Protein AF-X1FEZ3-F1 (afdb_monomer_lite)

Radius of gyration: 20.73 Å; chains: 1; bounding box: 35×53×47 Å

Organism: NCBI:txid412755

pLDDT: mean 88.08, std 9.9, range [52.91, 98.12]

Structure (mmCIF, N/CA/C/O backbone):
data_AF-X1FEZ3-F1
#
_entry.id   AF-X1FEZ3-F1
#
loop_
_atom_site.group_PDB
_atom_site.id
_atom_site.type_symbol
_atom_site.label_atom_id
_atom_site.label_alt_id
_atom_site.label_comp_id
_atom_site.label_asym_id
_atom_site.label_entity_id
_atom_site.label_seq_id
_atom_site.pdbx_PDB_ins_code
_atom_site.Cartn_x
_atom_site.Cartn_y
_atom_site.Cartn_z
_atom_site.occupancy
_atom_site.B_iso_or_equiv
_atom_site.auth_seq_id
_atom_site.auth_comp_id
_atom_site.auth_asym_id
_atom_site.auth_atom_id
_atom_site.pdbx_PDB_model_num
ATOM 1 N N . MET A 1 1 ? 2.918 -30.380 -26.449 1.00 84.81 1 MET A N 1
ATOM 2 C CA . MET A 1 1 ? 4.167 -31.187 -26.463 1.00 84.81 1 MET A CA 1
ATOM 3 C C . MET A 1 1 ? 3.988 -32.399 -25.545 1.00 84.81 1 MET A C 1
ATOM 5 O O . MET A 1 1 ? 2.951 -32.479 -24.894 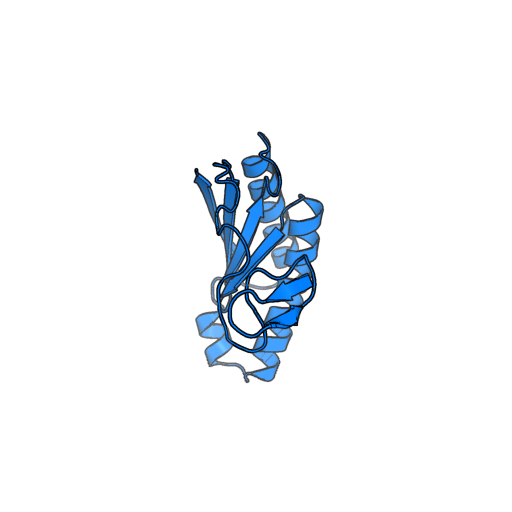1.00 84.81 1 MET A O 1
ATOM 9 N N . LYS A 1 2 ? 4.925 -33.357 -25.505 1.00 89.94 2 LYS A N 1
ATOM 10 C CA . LYS A 1 2 ? 4.875 -34.497 -24.567 1.00 89.94 2 LYS A CA 1
ATOM 11 C C . LYS A 1 2 ? 5.951 -34.350 -23.495 1.00 89.94 2 LYS A C 1
ATOM 13 O O . LYS A 1 2 ? 7.041 -33.874 -23.791 1.00 89.94 2 LYS A O 1
ATOM 18 N N . CYS A 1 3 ? 5.633 -34.744 -22.265 1.00 88.81 3 CYS A N 1
ATOM 19 C CA . CYS A 1 3 ? 6.587 -34.753 -21.156 1.00 88.81 3 CYS A CA 1
ATOM 20 C C . CYS A 1 3 ? 7.700 -35.782 -21.407 1.00 88.81 3 CYS A C 1
ATOM 22 O O . CYS A 1 3 ? 7.400 -36.942 -21.684 1.00 88.81 3 CYS A O 1
ATOM 24 N N . SER A 1 4 ? 8.965 -35.389 -21.250 1.00 90.00 4 SER A N 1
ATOM 25 C CA . SER A 1 4 ? 10.130 -36.275 -21.412 1.00 90.00 4 SER A CA 1
ATOM 26 C C . SER A 1 4 ? 10.198 -37.399 -20.370 1.00 90.00 4 SER A C 1
ATOM 28 O O . SER A 1 4 ? 10.787 -38.438 -20.644 1.00 90.00 4 SER A O 1
ATOM 30 N N . ASN A 1 5 ? 9.570 -37.222 -19.202 1.00 92.94 5 ASN A N 1
ATOM 31 C CA . ASN A 1 5 ? 9.566 -38.212 -18.122 1.00 92.94 5 ASN A CA 1
ATOM 32 C C . ASN A 1 5 ? 8.369 -39.173 -18.173 1.00 92.94 5 ASN A C 1
ATOM 34 O O . ASN A 1 5 ? 8.534 -40.379 -18.042 1.00 92.94 5 ASN A O 1
ATOM 38 N N . CYS A 1 6 ? 7.146 -38.659 -18.354 1.00 94.56 6 CYS A N 1
ATOM 39 C CA . CYS A 1 6 ? 5.925 -39.475 -18.268 1.00 94.56 6 CYS A CA 1
ATOM 40 C C . CYS A 1 6 ? 5.157 -39.616 -19.591 1.00 94.56 6 CYS A C 1
ATOM 42 O O . CYS A 1 6 ? 4.084 -40.215 -19.607 1.00 94.56 6 CYS A O 1
ATOM 44 N N . ASN A 1 7 ? 5.655 -39.026 -20.683 1.00 92.94 7 ASN A N 1
ATOM 45 C CA . ASN A 1 7 ? 5.117 -39.111 -22.049 1.00 92.94 7 ASN A CA 1
ATOM 46 C C . ASN A 1 7 ? 3.656 -38.647 -22.249 1.00 92.94 7 ASN A C 1
ATOM 48 O O . ASN A 1 7 ? 3.075 -38.841 -23.319 1.00 92.94 7 ASN A O 1
ATOM 52 N N . LYS A 1 8 ? 3.051 -38.015 -21.239 1.00 94.69 8 LYS A N 1
ATOM 53 C CA . LYS A 1 8 ? 1.703 -37.439 -21.328 1.00 94.69 8 LYS A CA 1
ATOM 54 C C . LYS A 1 8 ? 1.726 -36.091 -22.041 1.00 94.69 8 LYS A C 1
ATOM 56 O O . LYS A 1 8 ? 2.739 -35.386 -22.024 1.00 94.69 8 LYS A O 1
ATOM 61 N N . GLU A 1 9 ? 0.598 -35.738 -22.648 1.00 93.00 9 GLU A N 1
ATOM 62 C CA . GLU A 1 9 ? 0.408 -34.436 -23.283 1.00 93.00 9 GLU A CA 1
ATOM 63 C C . GLU A 1 9 ? 0.408 -33.302 -22.255 1.00 93.00 9 GLU A C 1
ATOM 65 O O . GLU A 1 9 ? -0.161 -33.410 -21.165 1.00 93.00 9 GLU A O 1
ATOM 70 N N . ILE A 1 10 ? 1.088 -32.221 -22.628 1.00 87.69 10 ILE A N 1
ATOM 71 C CA . ILE A 1 10 ? 1.313 -31.021 -21.825 1.00 87.69 10 ILE A CA 1
ATOM 72 C C . ILE A 1 10 ? 1.288 -29.775 -22.725 1.00 87.69 10 ILE A C 1
ATOM 74 O O . ILE A 1 10 ? 1.671 -29.818 -23.906 1.00 87.69 10 ILE A O 1
ATOM 78 N N . MET A 1 11 ? 0.848 -28.652 -22.157 1.00 82.38 11 MET A N 1
ATOM 79 C CA . MET A 1 11 ? 0.910 -27.335 -22.799 1.00 82.38 11 MET A CA 1
ATOM 80 C C . MET A 1 11 ? 2.367 -26.863 -22.909 1.00 82.38 11 MET A C 1
ATOM 82 O O . MET A 1 11 ? 3.199 -27.246 -22.101 1.00 82.38 11 MET A O 1
ATOM 86 N N . ALA A 1 12 ? 2.694 -26.036 -23.903 1.00 73.00 12 ALA A N 1
ATOM 87 C CA . ALA A 1 12 ? 4.077 -25.595 -24.133 1.00 73.00 12 ALA A CA 1
ATOM 88 C C . ALA A 1 12 ? 4.589 -24.536 -23.130 1.00 73.00 12 ALA A C 1
ATOM 90 O O . ALA A 1 12 ? 5.780 -24.266 -23.100 1.00 73.00 12 ALA A O 1
ATOM 91 N N . LEU A 1 13 ? 3.702 -23.940 -22.324 1.00 73.31 13 LEU A N 1
ATOM 92 C CA . LEU A 1 13 ? 4.006 -22.834 -21.401 1.00 73.31 13 LEU A CA 1
ATOM 93 C C . LEU A 1 13 ? 4.029 -23.258 -19.920 1.00 73.31 13 LEU A C 1
ATOM 95 O O . LEU A 1 13 ? 3.916 -22.412 -19.039 1.00 73.31 13 LEU A O 1
ATOM 99 N N . VAL A 1 14 ? 4.102 -24.559 -19.622 1.00 74.12 14 VAL A N 1
ATOM 100 C CA . VAL A 1 14 ? 4.140 -25.043 -18.231 1.00 74.12 14 VAL A CA 1
ATOM 101 C C . VAL A 1 14 ? 5.580 -25.313 -17.803 1.00 74.12 14 VAL A C 1
ATOM 103 O O . VAL A 1 14 ? 6.292 -26.062 -18.466 1.00 74.12 14 VAL A O 1
ATOM 106 N N . HIS A 1 15 ? 5.997 -24.734 -16.674 1.00 83.25 15 HIS A N 1
ATOM 107 C CA . HIS A 1 15 ? 7.318 -24.987 -16.082 1.00 83.25 15 HIS A CA 1
ATOM 108 C C . HIS A 1 15 ? 7.420 -26.394 -15.464 1.00 83.25 15 HIS A C 1
ATOM 110 O O . HIS A 1 15 ? 8.492 -26.989 -15.447 1.00 83.25 15 HIS A O 1
ATOM 116 N N . PHE A 1 16 ? 6.291 -26.966 -15.027 1.00 88.00 16 PHE A N 1
ATOM 117 C CA . PHE A 1 16 ? 6.210 -28.302 -14.430 1.00 88.00 16 PHE A CA 1
ATOM 118 C C . PHE A 1 16 ? 5.239 -29.195 -15.194 1.00 88.00 16 PHE A C 1
ATOM 120 O O . PHE A 1 16 ? 4.194 -28.746 -15.671 1.00 88.00 16 PHE A O 1
ATOM 127 N N . CYS A 1 17 ? 5.536 -30.493 -15.258 1.00 89.06 17 CYS A N 1
ATOM 128 C CA . CYS A 1 17 ? 4.584 -31.469 -15.762 1.00 89.06 17 CYS A CA 1
ATOM 129 C C . CYS A 1 17 ? 3.450 -31.672 -14.739 1.00 89.06 17 CYS A C 1
ATOM 131 O O . CYS A 1 17 ? 3.722 -32.189 -13.654 1.00 89.06 17 CYS A O 1
ATOM 133 N N . PRO A 1 18 ? 2.175 -31.401 -15.080 1.00 90.81 18 PRO A N 1
ATOM 134 C CA . PRO A 1 18 ? 1.049 -31.559 -14.153 1.00 90.81 18 PRO A CA 1
ATOM 135 C C . PRO A 1 18 ? 0.771 -33.019 -13.763 1.00 90.81 18 PRO A C 1
ATOM 137 O O . PRO A 1 18 ? -0.018 -33.284 -12.864 1.00 90.81 18 PRO A O 1
ATOM 140 N N . TRP A 1 19 ? 1.400 -33.979 -14.444 1.00 93.94 19 TRP A N 1
ATOM 141 C CA . TRP A 1 19 ? 1.156 -35.401 -14.231 1.00 93.94 19 TRP A CA 1
ATOM 142 C C . TRP A 1 19 ? 2.211 -36.107 -13.390 1.00 93.94 19 TRP A C 1
ATOM 144 O O . TRP A 1 19 ? 1.882 -37.076 -12.714 1.00 93.94 19 TRP A O 1
ATOM 154 N N . CYS A 1 20 ? 3.474 -35.692 -13.486 1.00 93.81 20 CYS A N 1
ATOM 155 C CA . CYS A 1 20 ? 4.582 -36.363 -12.802 1.00 93.81 20 CYS A CA 1
ATOM 156 C C . CYS A 1 20 ? 5.508 -35.405 -12.048 1.00 93.81 20 CYS A C 1
ATOM 158 O O . CYS A 1 20 ? 6.484 -35.862 -11.468 1.00 93.81 20 CYS A O 1
ATOM 160 N N . GLY A 1 21 ? 5.252 -34.094 -12.099 1.00 88.31 21 GLY A N 1
ATOM 161 C CA . GLY A 1 21 ? 6.000 -33.090 -11.344 1.00 88.31 21 GLY A CA 1
ATOM 162 C C . GLY A 1 21 ? 7.415 -32.796 -11.841 1.00 88.31 21 GLY A C 1
ATOM 163 O O . GLY A 1 21 ? 8.119 -32.046 -11.176 1.00 88.31 21 GLY A O 1
ATOM 164 N N . ILE A 1 22 ? 7.853 -33.348 -12.983 1.00 88.25 22 ILE A N 1
ATOM 165 C CA . ILE A 1 22 ? 9.189 -33.025 -13.505 1.00 88.25 22 ILE A CA 1
ATOM 166 C C . ILE A 1 22 ? 9.228 -31.583 -14.005 1.00 88.25 22 ILE A C 1
ATOM 168 O O . ILE A 1 22 ? 8.249 -31.091 -14.576 1.00 88.25 22 ILE A O 1
ATOM 172 N N . PHE A 1 23 ? 10.374 -30.944 -13.813 1.00 85.25 23 PHE A N 1
ATOM 173 C CA . PHE A 1 23 ? 10.678 -29.649 -14.388 1.00 85.25 23 PHE A CA 1
ATOM 174 C C . P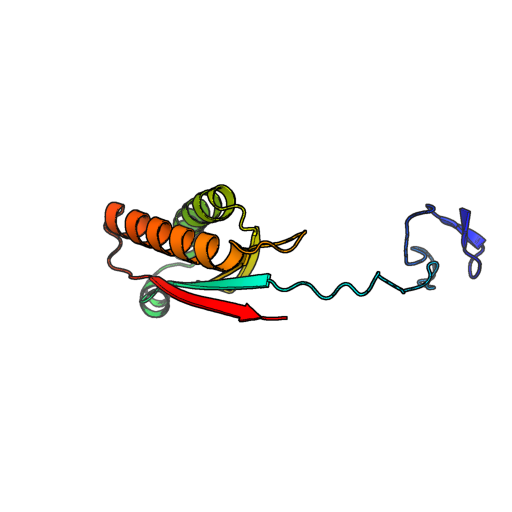HE A 1 23 ? 10.853 -29.768 -15.912 1.00 85.25 23 PHE A C 1
ATOM 176 O O . PHE A 1 23 ? 11.516 -30.688 -16.391 1.00 85.25 23 PHE A O 1
ATOM 183 N N . LEU A 1 24 ? 10.184 -28.905 -16.677 1.00 81.44 24 LEU A N 1
ATOM 184 C CA . LEU A 1 24 ? 10.089 -28.987 -18.144 1.00 81.44 24 LEU A CA 1
ATOM 185 C C . LEU A 1 24 ? 10.718 -27.801 -18.873 1.00 81.44 24 LEU A C 1
ATOM 187 O O . LEU A 1 24 ? 10.996 -27.913 -20.067 1.00 81.44 24 LEU A O 1
ATOM 191 N N . ALA A 1 25 ? 10.894 -26.678 -18.188 1.00 72.31 25 ALA A N 1
ATOM 192 C CA . ALA A 1 25 ? 11.571 -25.510 -18.729 1.00 72.31 25 ALA A CA 1
ATOM 193 C C . ALA A 1 25 ? 13.019 -25.461 -18.229 1.00 72.31 25 ALA A C 1
ATOM 195 O O . ALA A 1 25 ? 13.410 -26.248 -17.376 1.00 72.31 25 ALA A O 1
ATOM 196 N N . ASP A 1 26 ? 13.825 -24.557 -18.773 1.00 66.56 26 ASP A N 1
ATOM 197 C CA . ASP A 1 26 ? 14.995 -24.067 -18.051 1.00 66.56 26 ASP A CA 1
ATOM 198 C C . ASP A 1 26 ? 14.474 -23.074 -17.002 1.00 66.56 26 ASP A C 1
ATOM 200 O O . ASP A 1 26 ? 13.656 -22.212 -17.323 1.00 66.56 26 ASP A O 1
ATOM 204 N N . ASP A 1 27 ? 14.868 -23.240 -15.742 1.00 56.47 27 ASP A N 1
ATOM 205 C CA . ASP A 1 27 ? 14.368 -22.453 -14.598 1.00 56.47 27 ASP A CA 1
ATOM 206 C C . ASP A 1 27 ? 15.011 -21.054 -14.555 1.00 56.47 27 ASP A C 1
ATOM 208 O O . ASP A 1 27 ? 14.892 -20.312 -13.577 1.00 56.47 27 ASP A O 1
ATOM 212 N N . THR A 1 28 ? 15.731 -20.685 -15.617 1.00 59.72 28 THR A N 1
ATOM 213 C CA . THR A 1 28 ? 16.358 -19.382 -15.788 1.00 59.72 28 THR A CA 1
ATOM 214 C C . THR A 1 28 ? 15.294 -18.334 -16.101 1.00 59.72 28 THR A C 1
ATOM 216 O O . THR A 1 28 ? 15.162 -17.820 -17.212 1.00 59.72 28 THR A O 1
ATOM 219 N N . LEU A 1 29 ? 14.526 -17.967 -15.072 1.00 63.47 29 LEU A N 1
ATOM 220 C CA . LEU A 1 29 ? 13.865 -16.670 -15.050 1.00 63.47 29 LEU A CA 1
ATOM 221 C C . LEU A 1 29 ? 14.945 -15.612 -15.321 1.00 63.47 29 LEU A C 1
ATOM 223 O O . LEU A 1 29 ? 15.998 -15.658 -14.675 1.00 63.47 29 LEU A O 1
ATOM 227 N N . PRO A 1 30 ? 14.738 -14.694 -16.281 1.00 66.06 30 PRO A N 1
ATOM 228 C CA . PRO A 1 30 ? 15.699 -13.634 -16.524 1.00 66.06 30 PRO A CA 1
ATOM 229 C C . PRO A 1 30 ? 15.930 -12.884 -15.213 1.00 66.06 30 PRO A C 1
ATOM 231 O O . PRO A 1 30 ? 15.001 -12.324 -14.630 1.00 66.06 30 PRO A O 1
ATOM 234 N N . LEU A 1 31 ? 17.171 -12.937 -14.731 1.00 73.19 31 LEU A N 1
ATOM 235 C CA . LEU A 1 31 ? 17.594 -12.175 -13.571 1.00 73.19 31 LEU A CA 1
ATOM 236 C C . LEU A 1 31 ? 17.738 -10.725 -14.024 1.00 73.19 31 LEU A C 1
ATOM 238 O O . LEU A 1 31 ? 18.684 -10.376 -14.728 1.00 73.19 31 LEU A O 1
ATOM 242 N N . GLU A 1 32 ? 16.769 -9.905 -13.647 1.00 80.50 32 GLU A N 1
ATOM 243 C CA . GLU A 1 32 ? 16.802 -8.466 -13.860 1.00 80.50 32 GLU A CA 1
ATOM 244 C C . GLU A 1 32 ? 16.857 -7.790 -12.491 1.00 80.50 32 GLU A C 1
ATOM 246 O O . GLU A 1 32 ? 15.971 -7.973 -11.655 1.00 80.50 32 GLU A O 1
ATOM 251 N N . GLU A 1 33 ? 17.930 -7.040 -12.247 1.00 84.44 33 GLU A N 1
ATOM 252 C CA . GLU A 1 33 ? 18.030 -6.172 -11.079 1.00 84.44 33 GLU A CA 1
ATOM 253 C C . GLU A 1 33 ? 17.240 -4.896 -11.375 1.00 84.44 33 GLU A C 1
ATOM 255 O O . GLU A 1 33 ? 17.562 -4.170 -12.315 1.00 84.44 33 GLU A O 1
ATOM 260 N N . LEU A 1 34 ? 16.190 -4.647 -10.590 1.00 89.69 34 LEU A N 1
ATOM 261 C CA . LEU A 1 34 ? 15.347 -3.463 -10.712 1.00 89.69 34 LEU A CA 1
ATOM 262 C C . LEU A 1 34 ? 15.424 -2.649 -9.426 1.00 89.69 34 LEU A C 1
ATOM 264 O O . LEU A 1 34 ? 15.052 -3.116 -8.352 1.00 89.69 34 LEU A O 1
ATOM 268 N N . LYS A 1 35 ? 15.804 -1.383 -9.545 1.00 92.00 35 LYS A N 1
ATOM 269 C CA . LYS A 1 35 ? 15.701 -0.410 -8.469 1.00 92.00 35 LYS A CA 1
ATOM 270 C C . LYS A 1 35 ? 14.253 0.038 -8.297 1.00 92.00 35 LYS A C 1
ATOM 272 O O . LYS A 1 35 ? 13.716 0.810 -9.097 1.00 92.00 35 LYS A O 1
ATOM 277 N N . LEU A 1 36 ? 13.635 -0.404 -7.208 1.00 95.38 36 LEU A N 1
ATOM 278 C CA . LEU A 1 36 ? 12.231 -0.149 -6.892 1.00 95.38 36 LEU A CA 1
ATOM 279 C C . LEU A 1 36 ? 12.088 0.699 -5.627 1.00 95.38 36 LEU A C 1
ATOM 281 O O . LEU A 1 36 ? 12.987 0.783 -4.785 1.00 95.38 36 LEU A O 1
ATOM 285 N N . THR A 1 37 ? 10.918 1.315 -5.469 1.00 97.19 37 THR A N 1
ATOM 286 C CA . THR A 1 37 ? 10.520 1.929 -4.199 1.00 97.19 37 THR A CA 1
ATOM 287 C C . THR A 1 37 ? 9.402 1.116 -3.575 1.00 97.19 37 THR A C 1
ATOM 289 O O . THR A 1 37 ? 8.329 0.980 -4.160 1.00 97.19 37 THR A O 1
ATOM 292 N N . PHE A 1 38 ? 9.630 0.646 -2.353 1.00 96.50 38 PHE A N 1
ATOM 293 C CA . PHE A 1 38 ? 8.608 0.031 -1.520 1.00 96.50 38 PHE A CA 1
ATOM 294 C C . PHE A 1 38 ? 8.062 1.048 -0.524 1.00 96.50 38 PHE A C 1
ATOM 296 O O . PHE A 1 38 ? 8.824 1.679 0.209 1.00 96.50 38 PHE A O 1
ATOM 303 N N . MET A 1 39 ? 6.740 1.169 -0.464 1.00 97.00 39 MET A N 1
ATOM 304 C CA . MET A 1 39 ? 6.025 1.925 0.559 1.00 97.00 39 MET A CA 1
ATOM 305 C C . MET A 1 39 ? 5.211 0.968 1.423 1.00 97.00 39 MET A C 1
ATOM 307 O O . MET A 1 39 ? 4.381 0.215 0.916 1.00 97.00 39 MET A O 1
ATOM 311 N N . ARG A 1 40 ? 5.430 1.046 2.734 1.00 95.19 40 ARG A N 1
ATOM 312 C CA . ARG A 1 40 ? 4.635 0.388 3.769 1.00 95.19 40 ARG A CA 1
ATOM 313 C C . ARG A 1 40 ? 3.812 1.444 4.486 1.00 95.19 40 ARG A C 1
ATOM 315 O O . ARG A 1 40 ? 4.373 2.457 4.914 1.00 95.19 40 ARG A O 1
ATOM 322 N N . ALA A 1 41 ? 2.513 1.218 4.601 1.00 93.00 41 ALA A N 1
ATOM 323 C CA . ALA A 1 41 ? 1.602 2.111 5.296 1.00 93.00 41 ALA A CA 1
ATOM 324 C C . ALA A 1 41 ? 0.746 1.316 6.287 1.00 93.00 41 ALA A C 1
ATOM 326 O O . ALA A 1 41 ? 0.038 0.397 5.886 1.00 93.00 41 ALA A O 1
ATOM 327 N N . ASP A 1 42 ? 0.844 1.686 7.561 1.00 91.44 42 ASP A N 1
ATOM 328 C CA . ASP A 1 42 ? 0.251 1.001 8.713 1.00 91.44 42 ASP A CA 1
ATOM 329 C C . ASP A 1 42 ? -0.682 1.948 9.484 1.00 91.44 42 ASP A C 1
ATOM 331 O O . ASP A 1 42 ? -0.379 3.140 9.653 1.00 91.44 42 ASP A O 1
ATOM 335 N N . LEU A 1 43 ? -1.830 1.440 9.935 1.00 89.12 43 LEU A N 1
ATOM 336 C CA . LEU A 1 43 ? -2.855 2.241 10.605 1.00 89.12 43 LEU A CA 1
ATOM 337 C C . LEU A 1 43 ? -2.571 2.366 12.106 1.00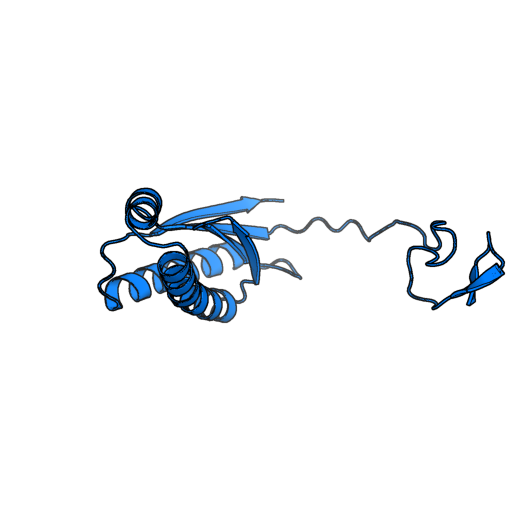 89.12 43 LEU A C 1
ATOM 339 O O . LEU A 1 43 ? -2.763 1.447 12.898 1.00 89.12 43 LEU A O 1
ATOM 343 N N . SER A 1 44 ? -2.188 3.562 12.554 1.00 85.38 44 SER A N 1
ATOM 344 C CA . SER A 1 44 ? -1.908 3.767 13.977 1.00 85.38 44 SER A CA 1
ATOM 345 C C . SER A 1 44 ? -3.176 3.722 14.819 1.00 85.38 44 SER A C 1
ATOM 347 O O . SER A 1 44 ? -4.131 4.446 14.555 1.00 85.38 44 SER A O 1
ATOM 349 N N . GLY A 1 45 ? -3.138 2.935 15.895 1.00 81.12 45 GLY A N 1
ATOM 350 C CA . GLY A 1 45 ? -4.278 2.747 16.796 1.00 81.12 45 GLY A CA 1
ATOM 351 C C . GLY A 1 45 ? -5.192 1.589 16.396 1.00 81.12 45 GLY A C 1
ATOM 352 O O . GLY A 1 45 ? -6.058 1.223 17.191 1.00 81.12 45 GLY A O 1
ATOM 353 N N . PHE A 1 46 ? -4.950 0.961 15.240 1.00 85.19 46 PHE A N 1
ATOM 354 C CA . PHE A 1 46 ? -5.745 -0.158 14.750 1.00 85.19 46 PHE A CA 1
ATOM 355 C C . PHE A 1 46 ? -5.735 -1.355 15.702 1.00 85.19 46 PHE A C 1
ATOM 357 O O . PHE A 1 46 ? -6.801 -1.878 15.989 1.00 85.19 46 PHE A O 1
ATOM 364 N N . THR A 1 47 ? -4.585 -1.746 16.266 1.00 85.69 47 THR A N 1
ATOM 365 C CA . THR A 1 47 ? -4.512 -2.883 17.208 1.00 85.69 47 THR A CA 1
ATOM 366 C C . THR A 1 47 ? -5.478 -2.725 18.385 1.00 85.69 47 THR A C 1
ATOM 368 O O . THR A 1 47 ? -6.213 -3.642 18.723 1.00 85.69 47 THR A O 1
ATOM 371 N N . LYS A 1 48 ? -5.534 -1.529 18.983 1.00 86.81 48 LYS A N 1
ATOM 372 C CA . LYS A 1 48 ? -6.438 -1.253 20.107 1.00 86.81 48 LYS A CA 1
ATOM 373 C C . LYS A 1 48 ? -7.903 -1.207 19.664 1.00 86.81 48 LYS A C 1
ATOM 375 O O . LYS A 1 48 ? -8.791 -1.581 20.423 1.00 86.81 48 LYS A O 1
ATOM 380 N N . MET A 1 49 ? -8.158 -0.690 18.464 1.00 86.75 49 MET A N 1
ATOM 381 C CA . MET A 1 49 ? -9.496 -0.622 17.882 1.00 86.75 49 MET A CA 1
ATOM 382 C C . MET A 1 49 ? -10.031 -2.028 17.579 1.00 86.75 49 MET A C 1
ATOM 384 O O . MET A 1 49 ? -11.162 -2.339 17.941 1.00 86.75 49 MET A O 1
ATOM 388 N N . SER A 1 50 ? -9.217 -2.887 16.963 1.00 89.12 50 SER A N 1
ATOM 389 C CA . SER A 1 50 ? -9.621 -4.230 16.552 1.00 89.12 50 SER A CA 1
ATOM 390 C C . SER A 1 50 ? -9.894 -5.155 17.736 1.00 89.12 50 SER A C 1
ATOM 392 O O . SER A 1 50 ? -10.819 -5.954 17.664 1.00 89.12 50 SER A O 1
ATOM 394 N N . GLU A 1 51 ? -9.186 -4.992 18.858 1.00 91.00 51 GLU A N 1
ATOM 395 C CA . GLU A 1 51 ? -9.474 -5.703 20.115 1.00 91.00 51 GLU A CA 1
ATOM 396 C C . GLU A 1 51 ? -10.860 -5.380 20.701 1.00 91.00 51 GLU A C 1
ATOM 398 O O . GLU A 1 51 ? -11.416 -6.179 21.454 1.00 91.00 51 GLU A O 1
ATOM 403 N N . ALA A 1 52 ? -11.424 -4.214 20.373 1.00 89.62 52 ALA A N 1
ATOM 404 C CA . ALA A 1 52 ? -12.722 -3.756 20.866 1.00 89.62 52 ALA A CA 1
ATOM 405 C C . ALA A 1 52 ? -13.874 -3.992 19.870 1.00 89.62 52 ALA A C 1
ATOM 407 O O . ALA A 1 52 ? -15.013 -3.617 20.156 1.00 89.62 52 ALA A O 1
ATOM 408 N N . MET A 1 53 ? -13.590 -4.583 18.707 1.00 89.56 53 MET A N 1
ATOM 409 C CA . MET A 1 53 ? -14.544 -4.802 17.621 1.00 89.56 53 MET A CA 1
ATOM 410 C C . MET A 1 53 ? -14.725 -6.294 17.343 1.00 89.56 53 MET A C 1
ATOM 412 O O . MET A 1 53 ? -13.836 -7.108 17.584 1.00 89.56 53 MET A O 1
ATOM 416 N N . ILE A 1 54 ? -15.883 -6.657 16.793 1.00 93.94 54 ILE A N 1
ATOM 417 C CA . ILE A 1 54 ? -16.070 -7.994 16.225 1.00 93.94 54 ILE A CA 1
ATOM 418 C C . ILE A 1 54 ? -15.333 -8.100 14.886 1.00 93.94 54 ILE A C 1
ATOM 420 O O . ILE A 1 54 ? -15.119 -7.099 14.195 1.00 93.94 54 ILE A O 1
ATOM 424 N N . ALA A 1 55 ? -14.943 -9.318 14.512 1.00 92.25 55 ALA A N 1
ATOM 425 C CA . ALA A 1 55 ? -14.115 -9.564 13.333 1.00 92.25 55 ALA A CA 1
ATOM 426 C C . ALA A 1 55 ? -14.751 -9.023 12.042 1.00 92.25 55 ALA A C 1
ATOM 428 O O . ALA A 1 55 ? -14.055 -8.460 11.198 1.00 92.25 55 ALA A O 1
ATOM 429 N N . GLU A 1 56 ? -16.070 -9.147 11.903 1.00 94.56 56 GLU A N 1
ATOM 430 C CA . GLU A 1 56 ? -16.824 -8.648 10.756 1.00 94.56 56 GLU A CA 1
ATOM 431 C C . GLU A 1 56 ? -16.674 -7.131 10.588 1.00 94.56 56 GLU A C 1
ATOM 433 O O . GLU A 1 56 ? -16.408 -6.656 9.481 1.00 94.56 56 GLU A O 1
ATOM 438 N N . ASP A 1 57 ? -16.764 -6.378 11.685 1.00 91.44 57 ASP A N 1
ATOM 439 C CA . ASP A 1 57 ? -16.642 -4.921 11.666 1.00 91.44 57 ASP A CA 1
ATOM 440 C C . ASP A 1 57 ? -15.199 -4.487 11.376 1.00 91.44 57 ASP A C 1
ATOM 442 O O . ASP A 1 57 ? -14.973 -3.524 10.639 1.00 91.44 57 ASP A O 1
ATOM 446 N N . VAL A 1 58 ? -14.209 -5.219 11.902 1.00 91.12 58 VAL A N 1
ATOM 447 C CA . VAL A 1 58 ? -12.788 -4.984 11.595 1.00 91.12 58 VAL A CA 1
ATOM 448 C C . VAL A 1 58 ? -12.526 -5.174 10.102 1.00 91.12 58 VAL A C 1
ATOM 450 O O . VAL A 1 58 ? -11.883 -4.336 9.468 1.00 91.12 58 VAL A O 1
ATOM 453 N N . MET A 1 59 ? -13.060 -6.246 9.515 1.00 92.00 59 MET A N 1
ATOM 454 C CA . MET A 1 59 ? -12.910 -6.521 8.088 1.00 92.00 59 MET A CA 1
ATOM 455 C C . MET A 1 59 ? -13.630 -5.483 7.225 1.00 92.00 59 MET A C 1
ATOM 457 O O . MET A 1 59 ? -13.081 -5.045 6.214 1.00 92.00 59 MET A O 1
ATOM 461 N N . ALA A 1 60 ? -14.834 -5.056 7.613 1.00 91.62 60 ALA A N 1
ATOM 462 C CA . ALA A 1 60 ? -15.557 -3.993 6.918 1.00 91.62 60 ALA A CA 1
ATOM 463 C C . ALA A 1 60 ? -14.762 -2.677 6.923 1.00 91.62 60 ALA A C 1
ATOM 465 O O . ALA A 1 60 ? -14.617 -2.038 5.879 1.00 91.62 60 ALA A O 1
ATOM 466 N N . TYR A 1 61 ? -14.180 -2.325 8.071 1.00 89.50 61 TYR A N 1
ATOM 467 C CA . TYR A 1 61 ? -13.327 -1.151 8.222 1.00 89.50 61 TYR A CA 1
ATOM 468 C C . TYR A 1 61 ? -12.071 -1.224 7.340 1.00 89.50 61 TYR A C 1
ATOM 470 O O . TYR A 1 61 ? -11.776 -0.285 6.599 1.00 89.50 61 TYR A O 1
ATOM 478 N N . LEU A 1 62 ? -11.345 -2.347 7.374 1.00 91.31 62 LEU A N 1
ATOM 479 C CA . LEU A 1 62 ? -10.150 -2.541 6.547 1.00 91.31 62 LEU A CA 1
ATOM 480 C C . LEU A 1 62 ? -10.476 -2.467 5.054 1.00 91.31 62 LEU A C 1
ATOM 482 O O . LEU A 1 62 ? -9.754 -1.818 4.302 1.00 91.31 62 LEU A O 1
ATOM 486 N N . ASN A 1 63 ? -11.580 -3.077 4.621 1.00 92.50 63 ASN A N 1
ATOM 487 C CA . ASN A 1 63 ? -12.004 -3.040 3.222 1.00 92.50 63 ASN A CA 1
ATOM 488 C C . ASN A 1 63 ? -12.346 -1.619 2.752 1.00 92.50 63 ASN A C 1
ATOM 490 O O . ASN A 1 63 ? -12.002 -1.249 1.627 1.00 92.50 63 ASN A O 1
ATOM 494 N N . GLU A 1 64 ? -12.988 -0.810 3.600 1.00 91.75 64 GLU A N 1
ATOM 495 C CA . GLU A 1 64 ? -13.253 0.603 3.312 1.00 91.75 64 GLU A CA 1
ATOM 496 C C . GLU A 1 64 ? -11.936 1.366 3.095 1.00 91.75 64 GLU A C 1
ATOM 498 O O . GLU A 1 64 ? -11.726 1.984 2.045 1.00 91.75 64 GLU A O 1
ATOM 503 N N . VAL A 1 65 ? -11.022 1.275 4.065 1.00 90.56 65 VAL A N 1
ATOM 504 C CA . VAL A 1 65 ? -9.756 2.019 4.062 1.00 90.56 65 VAL A CA 1
ATOM 505 C C . VAL A 1 65 ? -8.830 1.557 2.935 1.00 90.56 65 VAL A C 1
ATOM 507 O O . VAL A 1 65 ? -8.326 2.375 2.164 1.00 90.56 65 VAL A O 1
ATOM 510 N N . PHE A 1 66 ? -8.634 0.251 2.766 1.00 93.12 66 PHE A N 1
ATOM 511 C CA . PHE A 1 66 ? -7.776 -0.278 1.708 1.00 93.12 66 PHE A CA 1
ATOM 512 C C . PHE A 1 66 ? -8.381 -0.111 0.318 1.00 93.12 66 PHE A C 1
ATOM 514 O O . PHE A 1 66 ? -7.635 0.069 -0.645 1.00 93.12 66 PHE A O 1
ATOM 521 N N . GLY A 1 67 ? -9.709 -0.062 0.192 1.00 94.25 67 GLY A N 1
ATOM 522 C CA . GLY A 1 67 ? -10.366 0.324 -1.055 1.00 94.25 67 GLY A CA 1
ATOM 523 C C . GLY A 1 67 ? -10.019 1.753 -1.485 1.00 94.25 67 GLY A C 1
ATOM 524 O O . GLY A 1 67 ? -9.860 2.026 -2.677 1.00 94.25 67 GLY A O 1
ATOM 525 N N . ILE A 1 68 ? -9.850 2.667 -0.528 1.00 94.00 68 ILE A N 1
ATOM 526 C CA . ILE A 1 68 ? -9.388 4.037 -0.779 1.00 94.00 68 ILE A CA 1
ATOM 527 C C . ILE A 1 68 ? -7.904 4.048 -1.145 1.00 94.00 68 ILE A C 1
ATOM 529 O O . ILE A 1 68 ? -7.533 4.618 -2.174 1.00 94.00 68 ILE A O 1
ATOM 533 N N . PHE A 1 69 ? -7.062 3.393 -0.341 1.00 95.06 69 PHE A N 1
ATOM 534 C CA . PHE A 1 69 ? -5.618 3.344 -0.582 1.00 95.06 69 PHE A CA 1
ATOM 535 C C . PHE A 1 69 ? -5.293 2.717 -1.930 1.00 95.06 69 PHE A C 1
ATOM 537 O O . PHE A 1 69 ? -4.475 3.255 -2.665 1.00 95.06 69 PHE A O 1
ATOM 544 N N . SER A 1 70 ? -5.982 1.638 -2.301 1.00 96.38 70 SER A N 1
ATOM 545 C CA . SER A 1 70 ? -5.816 0.978 -3.595 1.00 96.38 70 SER A CA 1
ATOM 546 C C . SER A 1 70 ? -6.017 1.943 -4.760 1.00 96.38 70 SER A C 1
ATOM 548 O O . SER A 1 70 ? -5.172 2.013 -5.652 1.00 96.38 70 SER A O 1
ATOM 550 N N . LYS A 1 71 ? -7.078 2.758 -4.726 1.00 97.75 71 LYS A N 1
ATOM 551 C CA . LYS A 1 71 ? -7.347 3.748 -5.780 1.00 97.75 71 LYS A CA 1
ATOM 552 C C . LYS A 1 71 ? -6.243 4.801 -5.877 1.00 97.75 71 LYS A C 1
ATOM 554 O O . LYS A 1 71 ? -5.860 5.165 -6.986 1.00 97.75 71 LYS A O 1
ATOM 559 N N . ILE A 1 72 ? -5.731 5.264 -4.736 1.00 98.06 72 ILE A N 1
ATOM 560 C CA . ILE A 1 72 ? -4.657 6.264 -4.670 1.00 98.06 72 ILE A CA 1
ATOM 561 C C . ILE A 1 72 ? -3.331 5.660 -5.147 1.00 98.06 72 ILE A C 1
ATOM 563 O O . ILE A 1 72 ? -2.690 6.194 -6.040 1.00 98.06 72 ILE A O 1
ATOM 567 N N . ILE A 1 73 ? -2.934 4.499 -4.630 1.00 98.00 73 ILE A N 1
ATOM 568 C CA . ILE A 1 73 ? -1.696 3.816 -5.032 1.00 98.00 73 ILE A CA 1
ATOM 569 C C .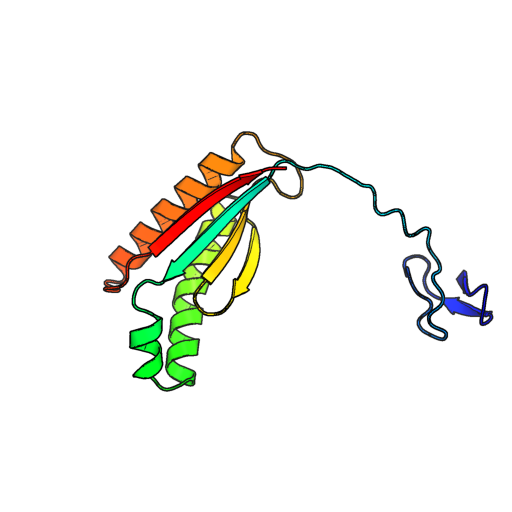 ILE A 1 73 ? -1.678 3.597 -6.552 1.00 98.00 73 ILE A C 1
ATOM 571 O O . ILE A 1 73 ? -0.694 3.929 -7.213 1.00 98.00 73 ILE A O 1
ATOM 575 N N . VAL A 1 74 ? -2.790 3.126 -7.127 1.00 97.56 74 VAL A N 1
ATOM 576 C CA . VAL A 1 74 ? -2.914 2.901 -8.575 1.00 97.56 74 VAL A CA 1
ATOM 577 C C . VAL A 1 74 ? -2.876 4.210 -9.376 1.00 97.56 74 VAL A C 1
ATOM 579 O O . VAL A 1 74 ? -2.283 4.236 -10.461 1.00 97.56 74 VAL A O 1
ATOM 582 N N . SER A 1 75 ? -3.450 5.313 -8.875 1.00 98.12 75 SER A N 1
ATOM 583 C CA . SER A 1 75 ? -3.391 6.611 -9.572 1.00 98.12 75 SER A CA 1
ATOM 584 C C . SER A 1 75 ? -1.952 7.127 -9.699 1.00 98.12 75 SER A C 1
ATOM 586 O O . SER A 1 75 ? -1.590 7.679 -10.741 1.00 98.12 75 SER A O 1
ATOM 588 N N . TYR A 1 76 ? -1.108 6.823 -8.710 1.00 97.75 76 TYR A N 1
ATOM 589 C CA . TYR A 1 76 ? 0.332 7.095 -8.697 1.00 97.75 76 TYR A CA 1
ATOM 590 C C . TYR A 1 76 ? 1.190 5.981 -9.319 1.00 97.75 76 TYR A C 1
ATOM 592 O O . TYR A 1 76 ? 2.396 5.931 -9.092 1.00 97.75 76 TYR A O 1
ATOM 600 N N . LYS A 1 77 ? 0.600 5.093 -10.133 1.00 97.12 77 LYS A N 1
ATOM 601 C CA . LYS A 1 77 ? 1.307 3.994 -10.828 1.00 97.12 77 LYS A CA 1
ATOM 602 C C . LYS A 1 77 ? 1.996 2.996 -9.888 1.00 97.12 77 LYS A C 1
ATOM 604 O O . LYS A 1 77 ? 2.897 2.276 -10.313 1.00 97.12 77 LYS A O 1
ATOM 609 N N . GLY A 1 78 ? 1.572 2.951 -8.630 1.00 97.06 78 GLY A N 1
ATOM 610 C CA . GLY A 1 78 ? 1.968 1.925 -7.683 1.00 97.06 78 GLY A CA 1
ATOM 611 C C . GLY A 1 78 ? 1.127 0.664 -7.839 1.00 97.06 78 GLY A C 1
ATOM 612 O O . GLY A 1 78 ? 0.009 0.684 -8.361 1.00 97.06 78 GLY A O 1
ATOM 613 N N . ILE A 1 79 ? 1.668 -0.441 -7.345 1.00 96.75 79 ILE A N 1
ATOM 614 C CA . ILE A 1 79 ? 0.998 -1.738 -7.278 1.00 96.75 79 ILE A CA 1
ATOM 615 C C . ILE A 1 79 ? 0.948 -2.154 -5.815 1.00 96.75 79 ILE A C 1
ATOM 617 O O . ILE A 1 79 ? 1.946 -2.038 -5.104 1.00 96.75 79 ILE A O 1
ATOM 621 N N . ILE A 1 80 ? -0.202 -2.651 -5.357 1.00 96.44 80 ILE A N 1
ATOM 622 C CA . ILE A 1 80 ? -0.275 -3.326 -4.059 1.00 96.44 80 ILE A CA 1
ATOM 623 C C . ILE A 1 80 ? 0.443 -4.664 -4.210 1.00 96.44 80 ILE A C 1
ATOM 625 O O . ILE A 1 80 ? -0.016 -5.537 -4.942 1.00 96.44 80 ILE A O 1
ATOM 629 N N . TYR A 1 81 ? 1.576 -4.796 -3.530 1.00 95.69 81 TYR A N 1
ATOM 630 C CA . TYR A 1 81 ? 2.364 -6.020 -3.510 1.00 95.69 81 TYR A CA 1
ATOM 631 C C . TYR A 1 81 ? 1.781 -7.012 -2.505 1.00 95.69 81 TYR A C 1
ATOM 633 O O . TYR A 1 81 ? 1.605 -8.189 -2.810 1.00 95.69 81 TYR A O 1
ATOM 641 N N . GLN A 1 82 ? 1.451 -6.524 -1.307 1.00 94.75 82 GLN A N 1
ATOM 642 C CA . GLN A 1 82 ? 0.943 -7.360 -0.230 1.00 94.75 82 GLN A CA 1
ATOM 643 C C . GLN A 1 82 ? 0.115 -6.543 0.764 1.00 94.75 82 GLN A C 1
ATOM 645 O O . GLN A 1 82 ? 0.358 -5.355 0.962 1.00 94.75 82 GLN A O 1
ATOM 650 N N . ILE A 1 83 ? -0.842 -7.202 1.413 1.00 92.94 83 ILE A N 1
ATOM 651 C CA . ILE A 1 83 ? -1.552 -6.691 2.588 1.00 92.94 83 ILE A CA 1
ATOM 652 C C . ILE A 1 83 ? -1.259 -7.651 3.741 1.00 92.94 83 ILE A C 1
ATOM 654 O O . ILE A 1 83 ? -1.392 -8.866 3.576 1.00 92.94 83 ILE A O 1
ATOM 658 N N . ILE A 1 84 ? -0.823 -7.122 4.883 1.00 91.50 84 ILE A N 1
ATOM 659 C CA . ILE A 1 84 ? -0.446 -7.898 6.069 1.00 91.50 84 ILE A CA 1
ATOM 660 C C . ILE A 1 84 ? -1.121 -7.261 7.284 1.00 91.50 84 ILE A C 1
ATOM 662 O O . ILE A 1 84 ? -0.630 -6.277 7.826 1.00 91.50 84 ILE A O 1
ATOM 666 N N . GLY A 1 85 ? -2.256 -7.820 7.710 1.00 89.69 85 GLY A N 1
ATOM 667 C CA . GLY A 1 85 ? -3.055 -7.220 8.782 1.00 89.69 85 GLY A CA 1
ATOM 668 C C . GLY A 1 85 ? -3.568 -5.834 8.381 1.00 89.69 85 GLY A C 1
ATOM 669 O O . GLY A 1 85 ? -4.277 -5.701 7.385 1.00 89.69 85 GLY A O 1
ATOM 670 N N . ASP A 1 86 ? -3.194 -4.821 9.154 1.00 90.94 86 ASP A N 1
ATOM 671 C CA . ASP A 1 86 ? -3.472 -3.397 8.947 1.00 90.94 86 ASP A CA 1
ATOM 672 C C . ASP A 1 86 ? -2.412 -2.650 8.127 1.00 90.94 86 ASP A C 1
ATOM 674 O O . ASP A 1 86 ? -2.557 -1.451 7.867 1.00 90.94 86 ASP A O 1
ATOM 678 N N . GLU A 1 87 ? -1.394 -3.362 7.648 1.00 93.38 87 GLU A N 1
ATOM 679 C CA . GLU A 1 87 ? -0.367 -2.811 6.780 1.00 93.38 87 GLU A CA 1
ATOM 680 C C . GLU A 1 87 ? -0.657 -3.094 5.301 1.00 93.38 87 GLU A C 1
ATOM 682 O O . GLU A 1 87 ? -0.877 -4.237 4.888 1.00 93.38 87 GLU A O 1
ATOM 687 N N . VAL A 1 88 ? -0.554 -2.053 4.471 1.00 95.12 88 VAL A N 1
ATOM 688 C CA . VAL A 1 88 ? -0.453 -2.184 3.015 1.00 95.12 88 VAL A CA 1
ATOM 689 C C . VAL A 1 88 ? 0.992 -1.979 2.566 1.00 95.12 88 VAL A C 1
ATOM 691 O O . VAL A 1 88 ? 1.642 -0.987 2.904 1.00 95.12 88 VAL A O 1
ATOM 694 N N . VAL A 1 89 ? 1.493 -2.918 1.766 1.00 96.50 89 VAL A N 1
ATOM 695 C CA . VAL A 1 89 ? 2.801 -2.861 1.116 1.00 96.50 89 VAL A CA 1
ATOM 696 C C . VAL A 1 89 ? 2.588 -2.647 -0.372 1.00 96.50 89 VAL A C 1
ATOM 698 O O . VAL A 1 89 ? 1.919 -3.428 -1.051 1.00 96.50 89 VAL A O 1
ATOM 701 N N . SER A 1 90 ? 3.180 -1.583 -0.894 1.00 97.38 90 SER A N 1
ATOM 702 C CA . SER A 1 90 ? 3.085 -1.208 -2.299 1.00 97.38 90 SER A CA 1
ATOM 703 C C . SER A 1 90 ? 4.455 -0.979 -2.909 1.00 97.38 90 SER A C 1
ATOM 705 O O . SER A 1 90 ? 5.407 -0.620 -2.216 1.00 97.38 90 SER A O 1
ATOM 707 N N . VAL A 1 91 ? 4.541 -1.209 -4.213 1.00 97.44 91 VAL A N 1
ATOM 708 C CA . VAL A 1 91 ? 5.759 -1.068 -5.003 1.00 97.44 91 VAL A CA 1
ATOM 709 C C . VAL A 1 91 ? 5.535 -0.073 -6.135 1.00 97.44 91 VAL A C 1
ATOM 711 O O . VAL A 1 91 ? 4.490 -0.075 -6.787 1.00 97.44 91 VAL A O 1
ATOM 714 N N . PHE A 1 92 ? 6.524 0.784 -6.363 1.00 97.31 92 PHE A N 1
ATOM 715 C CA . PHE A 1 92 ? 6.549 1.792 -7.417 1.00 97.31 92 PHE A CA 1
ATOM 716 C C . PHE A 1 92 ? 7.794 1.589 -8.282 1.00 97.31 92 PHE A C 1
ATOM 718 O O . PHE A 1 92 ? 8.855 1.221 -7.774 1.00 97.31 92 PHE A O 1
ATOM 725 N N . GLY A 1 93 ? 7.666 1.851 -9.586 1.00 94.38 93 GLY A N 1
ATOM 726 C CA . GLY A 1 93 ? 8.730 1.567 -10.559 1.00 94.38 93 GLY A CA 1
ATOM 727 C C . GLY A 1 93 ? 8.750 0.117 -11.053 1.00 94.38 93 GLY A C 1
ATOM 728 O O . GLY A 1 93 ? 9.764 -0.334 -11.561 1.00 94.38 93 GLY A O 1
ATOM 729 N N . PHE A 1 94 ? 7.646 -0.621 -10.906 1.00 93.06 94 PHE A N 1
ATOM 730 C CA . PHE A 1 94 ? 7.456 -1.954 -11.485 1.00 93.06 94 PHE A CA 1
ATOM 731 C C . PHE A 1 94 ? 6.394 -1.885 -12.600 1.00 93.06 94 PHE A C 1
ATOM 733 O O . PHE A 1 94 ? 5.422 -1.141 -12.441 1.00 93.06 94 PHE A O 1
ATOM 740 N N . PRO A 1 95 ? 6.524 -2.621 -13.727 1.00 88.69 95 PRO A N 1
ATOM 741 C CA . PRO A 1 95 ? 7.533 -3.641 -14.064 1.00 88.69 95 PRO A CA 1
ATOM 742 C C . PRO A 1 95 ? 8.837 -3.099 -14.670 1.00 88.69 95 PRO A C 1
ATOM 744 O O . PRO A 1 95 ? 9.673 -3.882 -15.097 1.00 88.69 95 PRO A O 1
ATOM 747 N N . LYS A 1 96 ? 8.999 -1.776 -14.763 1.00 87.81 96 LYS A N 1
ATOM 748 C CA . LYS A 1 96 ? 10.212 -1.126 -15.273 1.00 87.81 96 LYS A CA 1
ATOM 749 C C . LYS A 1 96 ? 10.596 0.023 -14.366 1.00 87.81 96 LYS A C 1
ATOM 751 O O . LYS A 1 96 ? 9.714 0.812 -14.011 1.00 87.81 96 LYS A O 1
ATOM 756 N N . GLU A 1 97 ? 11.892 0.141 -14.084 1.00 90.25 97 GLU A N 1
ATOM 757 C CA . GLU A 1 97 ? 12.429 1.192 -13.225 1.00 90.25 97 GLU A CA 1
ATOM 758 C C . GLU A 1 97 ? 11.912 2.579 -13.616 1.00 90.25 97 GLU A C 1
ATOM 760 O O . GLU A 1 97 ? 11.727 2.916 -14.790 1.00 90.25 97 GLU A O 1
ATOM 765 N N . SER A 1 98 ? 11.715 3.420 -12.605 1.00 92.25 98 SER A N 1
ATOM 766 C CA . SER A 1 98 ? 11.330 4.810 -12.796 1.00 92.25 98 SER A CA 1
ATOM 767 C C . SER A 1 98 ? 12.104 5.698 -11.837 1.00 92.25 98 SER A C 1
ATOM 769 O O . SER A 1 98 ? 12.031 5.522 -10.622 1.00 92.25 98 SER A O 1
ATOM 771 N N . GLY A 1 99 ? 12.763 6.731 -12.370 1.00 93.00 99 GLY A N 1
ATOM 772 C CA . GLY A 1 99 ? 13.412 7.768 -11.558 1.00 93.00 99 GLY A CA 1
ATOM 773 C C . GLY A 1 99 ? 12.439 8.552 -10.664 1.00 93.00 99 GLY A C 1
ATOM 774 O O . GLY A 1 99 ? 12.862 9.247 -9.743 1.00 93.00 99 GLY A O 1
ATOM 775 N N . PHE A 1 100 ? 11.130 8.415 -10.895 1.00 95.38 100 PHE A N 1
ATOM 776 C CA . PHE A 1 100 ? 10.080 9.056 -10.108 1.00 95.38 100 PHE A CA 1
ATOM 777 C C . PHE A 1 100 ? 9.433 8.126 -9.075 1.00 95.38 100 PHE A C 1
ATOM 779 O O . PHE A 1 100 ? 8.544 8.578 -8.360 1.00 95.38 100 PHE A O 1
ATOM 786 N N . ALA A 1 101 ? 9.857 6.859 -8.958 1.00 96.25 101 ALA A N 1
ATOM 787 C CA . ALA A 1 101 ? 9.236 5.875 -8.062 1.00 96.25 101 ALA A CA 1
ATOM 788 C C . ALA A 1 101 ? 9.113 6.375 -6.611 1.00 96.25 101 ALA A C 1
ATOM 790 O O . ALA A 1 101 ? 8.033 6.312 -6.026 1.00 96.25 101 ALA A O 1
ATOM 791 N N . ALA A 1 102 ? 10.179 6.980 -6.079 1.00 95.69 102 ALA A N 1
ATOM 792 C CA . ALA A 1 102 ? 10.182 7.564 -4.740 1.00 95.69 102 ALA A CA 1
ATOM 793 C C . ALA A 1 102 ? 9.185 8.724 -4.587 1.00 95.69 102 ALA A C 1
ATOM 795 O O . ALA A 1 102 ? 8.465 8.795 -3.595 1.00 95.69 102 ALA A O 1
ATOM 796 N N . HIS A 1 103 ? 9.102 9.607 -5.586 1.00 96.62 103 HIS A N 1
ATOM 797 C CA . HIS A 1 103 ? 8.164 10.732 -5.579 1.00 96.62 103 HIS A CA 1
ATOM 798 C C . HIS A 1 103 ? 6.715 10.247 -5.646 1.00 96.62 103 HIS A C 1
ATOM 800 O O . HIS A 1 103 ? 5.874 10.716 -4.888 1.00 96.62 103 HIS A O 1
ATOM 806 N N . MET A 1 104 ? 6.433 9.272 -6.513 1.00 97.69 104 MET A N 1
ATOM 807 C CA . MET A 1 104 ? 5.105 8.671 -6.639 1.00 97.69 104 MET A CA 1
ATOM 808 C C . MET A 1 104 ? 4.659 8.012 -5.330 1.00 97.69 104 MET A C 1
ATOM 810 O O . MET A 1 104 ? 3.520 8.210 -4.915 1.00 97.69 104 MET A O 1
ATOM 814 N N . ALA A 1 105 ? 5.563 7.306 -4.643 1.00 97.50 105 ALA A N 1
ATOM 815 C CA . ALA A 1 105 ? 5.291 6.733 -3.329 1.00 97.50 105 ALA A CA 1
ATOM 816 C C . ALA A 1 105 ? 4.954 7.807 -2.280 1.00 97.50 105 ALA A C 1
ATOM 818 O O . ALA A 1 105 ? 3.984 7.663 -1.540 1.00 97.50 105 ALA A O 1
ATOM 819 N N . ILE A 1 106 ? 5.720 8.902 -2.236 1.00 96.12 106 ILE A N 1
ATOM 820 C CA . ILE A 1 106 ? 5.484 10.008 -1.296 1.00 96.12 106 ILE A CA 1
ATOM 821 C C . ILE A 1 106 ? 4.150 10.706 -1.590 1.00 96.12 106 ILE A C 1
ATOM 823 O O . ILE A 1 106 ? 3.360 10.907 -0.673 1.00 96.12 106 ILE A O 1
ATOM 827 N N . PHE A 1 107 ? 3.852 11.027 -2.850 1.00 97.69 107 PHE A N 1
ATOM 828 C CA . PHE A 1 107 ? 2.587 11.680 -3.198 1.00 97.69 107 PHE A CA 1
ATOM 829 C C . PHE A 1 107 ? 1.376 10.783 -2.923 1.00 97.69 107 PHE A C 1
ATOM 831 O O . PHE A 1 107 ? 0.367 11.258 -2.403 1.00 97.69 107 PHE A O 1
ATOM 838 N N . ALA A 1 108 ? 1.494 9.476 -3.179 1.00 97.88 108 ALA A N 1
ATOM 839 C CA . ALA A 1 108 ? 0.472 8.515 -2.783 1.00 97.88 108 ALA A CA 1
ATOM 840 C C . ALA A 1 108 ? 0.261 8.518 -1.261 1.00 97.88 108 ALA A C 1
ATOM 842 O O . ALA A 1 108 ? -0.878 8.558 -0.801 1.00 97.88 108 ALA A O 1
ATOM 843 N N . ALA A 1 109 ? 1.340 8.518 -0.473 1.00 95.38 109 ALA A N 1
ATOM 844 C CA . ALA A 1 109 ? 1.275 8.591 0.985 1.00 95.38 109 ALA A CA 1
ATOM 845 C C . ALA A 1 109 ? 0.561 9.846 1.496 1.00 95.38 109 ALA A C 1
ATOM 847 O O . ALA A 1 109 ? -0.288 9.753 2.386 1.00 95.38 109 ALA A O 1
ATOM 848 N N . GLU A 1 110 ? 0.880 11.007 0.925 1.00 95.06 110 GLU A N 1
ATOM 849 C CA . GLU A 1 110 ? 0.247 12.274 1.288 1.00 95.06 110 GLU A CA 1
ATOM 850 C C . GLU A 1 110 ? -1.256 12.257 1.003 1.00 95.06 110 GLU A C 1
ATOM 852 O O . GLU A 1 110 ? -2.050 12.647 1.859 1.00 95.06 110 GLU A O 1
ATOM 857 N N . ASP A 1 111 ? -1.664 11.773 -0.168 1.00 96.69 111 ASP A N 1
ATOM 85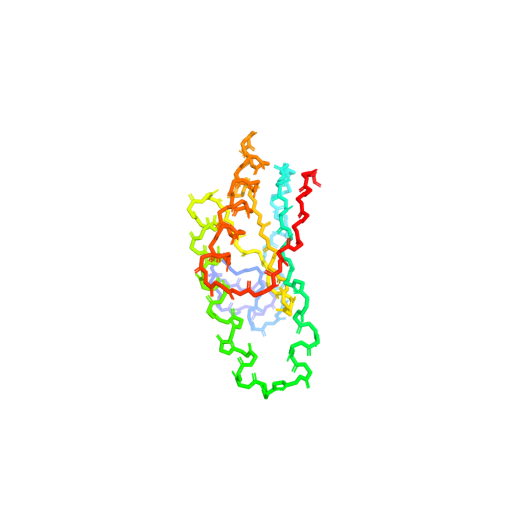8 C CA . ASP A 1 111 ? -3.076 11.717 -0.541 1.00 96.69 111 ASP A CA 1
ATOM 859 C C . ASP A 1 111 ? -3.855 10.672 0.267 1.00 96.69 111 ASP A C 1
ATOM 861 O O . ASP A 1 111 ? -5.003 10.920 0.645 1.00 96.69 111 ASP A O 1
ATOM 865 N N . MET A 1 112 ? -3.231 9.544 0.625 1.00 94.44 112 MET A N 1
ATOM 866 C CA . MET A 1 112 ? -3.820 8.588 1.570 1.00 94.44 112 MET A CA 1
ATOM 867 C C . MET A 1 112 ? -4.069 9.242 2.935 1.00 94.44 112 MET A C 1
ATOM 869 O O . MET A 1 112 ? -5.162 9.105 3.488 1.00 94.44 112 MET A O 1
ATOM 873 N N . LEU A 1 113 ? -3.099 9.999 3.460 1.00 91.12 113 LEU A N 1
ATOM 874 C CA . LEU A 1 113 ? -3.233 10.694 4.741 1.00 91.12 113 LEU A CA 1
ATOM 875 C C . LEU A 1 113 ? -4.317 11.781 4.702 1.00 91.12 113 LEU A C 1
ATOM 877 O O . LEU A 1 113 ? -5.139 11.869 5.620 1.00 91.12 113 LEU A O 1
ATOM 881 N N . LYS A 1 114 ? -4.366 12.581 3.628 1.00 92.19 114 LYS A N 1
ATOM 882 C CA . LYS A 1 114 ? -5.447 13.554 3.408 1.00 92.19 114 LYS A CA 1
ATOM 883 C C . LYS A 1 114 ? -6.801 12.855 3.421 1.00 92.19 114 LYS A C 1
ATOM 885 O O . LYS A 1 114 ? -7.715 13.311 4.105 1.00 92.19 114 LYS A O 1
ATOM 890 N N . LYS A 1 115 ? -6.920 11.711 2.736 1.00 91.50 115 LYS A N 1
ATOM 891 C CA . LYS A 1 115 ? -8.204 11.022 2.620 1.00 91.50 115 LYS A CA 1
ATOM 892 C C . LYS A 1 115 ? -8.693 10.416 3.933 1.00 91.50 115 LYS A C 1
ATOM 894 O O . LYS A 1 115 ? -9.887 10.475 4.209 1.00 91.50 115 LYS A O 1
ATOM 899 N N . LEU A 1 116 ? -7.793 9.894 4.766 1.00 87.12 116 LEU A N 1
ATOM 900 C CA . LEU A 1 116 ? -8.143 9.476 6.130 1.00 87.12 116 LEU A CA 1
ATOM 901 C C . LEU A 1 116 ? -8.649 10.649 6.972 1.00 87.12 116 LEU A C 1
ATOM 903 O O . LEU A 1 116 ? -9.647 10.518 7.682 1.00 87.12 116 LEU A O 1
ATOM 907 N N . THR A 1 117 ? -7.985 11.800 6.850 1.00 85.62 117 THR A N 1
ATOM 908 C CA . THR A 1 117 ? -8.339 13.016 7.591 1.00 85.62 117 THR A CA 1
ATOM 909 C C . THR A 1 117 ? -9.735 13.513 7.201 1.00 85.62 117 THR A C 1
ATOM 911 O O . THR A 1 117 ? -10.539 13.842 8.070 1.00 85.62 117 THR A O 1
ATOM 914 N N . GLU A 1 118 ? -10.068 13.503 5.906 1.00 86.56 118 GLU A N 1
ATOM 915 C CA . GLU A 1 118 ? -11.406 13.853 5.397 1.00 86.56 118 GLU A CA 1
ATOM 916 C C . GLU A 1 118 ? -12.518 12.942 5.933 1.00 86.56 118 GLU A C 1
ATOM 918 O O . GLU A 1 118 ? -13.648 13.388 6.124 1.00 86.56 118 GLU A O 1
ATOM 923 N N . LEU A 1 119 ? -12.211 11.669 6.187 1.00 79.94 119 LEU A N 1
ATOM 924 C CA . LEU A 1 119 ? -13.162 10.697 6.730 1.00 79.94 119 LEU A CA 1
ATOM 925 C C . LEU A 1 119 ? -13.317 10.797 8.253 1.00 79.94 119 LEU A C 1
ATOM 927 O O . LEU A 1 119 ? -14.034 9.991 8.845 1.00 79.94 119 LEU A O 1
ATOM 931 N N . ASN A 1 120 ? -12.662 11.780 8.886 1.00 69.94 120 ASN A N 1
ATOM 932 C CA . ASN A 1 120 ? -12.663 12.008 10.332 1.00 69.94 120 ASN A CA 1
ATOM 933 C C . ASN A 1 120 ? -12.288 10.749 11.138 1.00 69.94 120 ASN A C 1
ATOM 935 O O . ASN A 1 120 ? -12.746 10.540 12.265 1.00 69.94 120 ASN A O 1
ATOM 939 N N . LYS A 1 121 ? -11.465 9.890 10.533 1.00 68.50 121 LYS A N 1
ATOM 940 C CA . LYS A 1 121 ? -10.840 8.750 11.195 1.00 68.50 121 LYS A CA 1
ATOM 941 C C . LYS A 1 121 ? -9.773 9.343 12.129 1.00 68.50 121 LYS A C 1
ATOM 943 O O . LYS A 1 121 ? -8.968 10.170 11.703 1.00 68.50 121 LYS A O 1
ATOM 948 N N . LYS A 1 122 ? -9.829 9.026 13.430 1.00 61.72 122 LYS A N 1
ATOM 949 C CA . LYS A 1 122 ? -8.904 9.577 14.452 1.00 61.72 122 LYS A CA 1
ATOM 950 C C . LYS A 1 122 ? -7.514 8.932 14.386 1.00 61.72 122 LYS A C 1
ATOM 952 O O . LYS A 1 122 ? -6.612 9.306 15.135 1.00 61.72 122 LYS A O 1
ATOM 957 N N . GLU A 1 123 ? -7.366 7.947 13.515 1.00 65.44 123 GLU A N 1
ATOM 958 C CA . GLU A 1 123 ? -6.154 7.226 13.193 1.00 65.44 123 GLU A CA 1
ATOM 959 C C . GLU A 1 123 ? 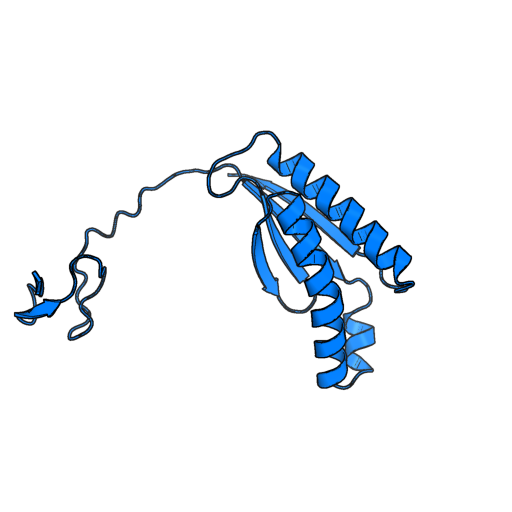-5.242 8.076 12.297 1.00 65.44 123 GLU A C 1
ATOM 961 O O . GLU A 1 123 ? -5.690 8.831 11.436 1.00 65.44 123 GLU A O 1
ATOM 966 N N . TYR A 1 124 ? -3.932 7.921 12.470 1.00 65.25 124 TYR A N 1
ATOM 967 C CA . TYR A 1 124 ? -2.924 8.511 11.591 1.00 65.25 124 TYR A CA 1
ATOM 968 C C . TYR A 1 124 ? -2.112 7.407 10.917 1.00 65.25 124 TYR A C 1
ATOM 970 O O . TYR A 1 124 ? -1.888 6.329 11.476 1.00 65.25 124 TYR A O 1
ATOM 978 N N . LEU A 1 125 ? -1.660 7.675 9.696 1.00 72.75 125 LEU A N 1
ATOM 979 C CA . LEU A 1 125 ? -0.925 6.704 8.898 1.00 72.75 125 LEU A CA 1
ATOM 980 C C . LEU A 1 125 ? 0.563 6.734 9.267 1.00 72.75 125 LEU A C 1
ATOM 982 O O . LEU A 1 125 ? 1.214 7.773 9.157 1.00 72.75 125 LEU A O 1
ATOM 986 N N . LYS A 1 126 ? 1.122 5.594 9.677 1.00 79.00 126 LYS A N 1
ATOM 987 C CA . LYS A 1 126 ? 2.576 5.413 9.748 1.00 79.00 126 LYS A CA 1
ATOM 988 C C . LYS A 1 126 ? 3.057 4.963 8.383 1.00 79.00 126 LYS A C 1
ATOM 990 O O . LYS A 1 126 ? 2.815 3.829 7.985 1.00 79.00 126 LYS A O 1
ATOM 995 N N . VAL A 1 127 ? 3.754 5.848 7.679 1.00 77.31 127 VAL A N 1
ATOM 996 C CA . VAL A 1 127 ? 4.306 5.545 6.357 1.00 77.31 127 VAL A CA 1
ATOM 997 C C . VAL A 1 127 ? 5.818 5.403 6.437 1.00 77.31 127 VAL A C 1
ATOM 999 O O . VAL A 1 127 ? 6.507 6.239 7.022 1.00 77.31 127 VAL A O 1
ATOM 1002 N N . ARG A 1 128 ? 6.343 4.346 5.818 1.00 80.50 128 ARG A N 1
ATOM 1003 C CA . ARG A 1 128 ? 7.773 4.173 5.551 1.00 80.50 128 ARG A CA 1
ATOM 1004 C C . ARG A 1 128 ? 7.963 3.858 4.078 1.00 80.50 128 ARG A C 1
ATOM 1006 O O . ARG A 1 128 ? 7.402 2.884 3.584 1.00 80.50 128 ARG A O 1
ATOM 1013 N N . ALA A 1 129 ? 8.774 4.659 3.398 1.00 77.75 129 ALA A N 1
ATOM 1014 C CA . ALA A 1 129 ? 9.170 4.415 2.019 1.00 77.75 129 ALA A CA 1
ATOM 1015 C C . ALA A 1 129 ? 10.677 4.162 1.962 1.00 77.75 129 ALA A C 1
ATOM 1017 O O . ALA A 1 129 ? 11.460 4.969 2.458 1.00 77.75 129 ALA A O 1
ATOM 1018 N N . ASN A 1 130 ? 11.073 3.048 1.357 1.00 82.00 130 ASN A N 1
ATOM 1019 C CA . ASN A 1 130 ? 12.469 2.695 1.137 1.00 82.00 130 ASN A CA 1
ATOM 1020 C C . ASN A 1 130 ? 12.677 2.446 -0.354 1.00 82.00 130 ASN A C 1
ATOM 1022 O O . ASN A 1 130 ? 11.863 1.785 -0.995 1.00 82.00 130 ASN A O 1
ATOM 1026 N N . SER A 1 131 ? 13.764 2.981 -0.903 1.00 75.88 131 SER A N 1
ATOM 1027 C CA . SER A 1 131 ? 14.183 2.695 -2.276 1.00 75.88 131 SER A CA 1
ATOM 1028 C C . SER A 1 131 ? 15.450 1.858 -2.236 1.00 75.88 131 SER A C 1
ATOM 1030 O O . SER A 1 131 ? 16.381 2.211 -1.511 1.00 75.88 131 SER A O 1
ATOM 1032 N N . GLY A 1 132 ? 15.483 0.770 -2.994 1.00 73.25 132 GLY A N 1
ATOM 1033 C CA . GLY A 1 132 ? 16.574 -0.198 -2.968 1.00 73.25 132 GLY A CA 1
ATOM 1034 C C . GLY A 1 132 ? 16.691 -0.963 -4.279 1.00 73.25 132 GLY A C 1
ATOM 1035 O O . GLY A 1 132 ? 15.807 -0.858 -5.131 1.00 73.25 132 GLY A O 1
ATOM 1036 N N . LEU A 1 133 ? 17.819 -1.659 -4.416 1.00 52.91 133 LEU A N 1
ATOM 1037 C CA . LEU A 1 133 ? 18.012 -2.746 -5.375 1.00 52.91 133 LEU A CA 1
ATOM 1038 C C . LEU A 1 133 ? 17.399 -4.028 -4.799 1.00 52.91 133 LEU A C 1
ATOM 1040 O O . LEU A 1 133 ? 17.450 -4.166 -3.552 1.00 52.91 133 LEU A O 1
#

Secondary structure (DSSP, 8-state):
-B-TTT--B--TT-SB-TTT--B-S----------EEEEEEEETTHHHHHTTS-HHHHHHHHHHHHHHHHHHHHHTT-EEEEEETTEEEEEES-SS--TTHHHHHHHHHHHHHHHHHHTT-S--EEEEEEEE-

InterPro domains:
  IPR001054 Adenylyl cyclase class-3/4/guanylyl cyclase [PF00211] (36-128)
  IPR001054 Adenylyl cyclase class-3/4/guanylyl cyclase [PS50125] (37-133)
  IPR001054 Adenylyl cyclase class-3/4/guanylyl cyclase [cd07302] (36-132)
  IPR029787 Nucleotide cyclase [G3DSA:3.30.70.1230] (31-133)
  IPR029787 Nucleotide cyclase [SSF55073] (32-124)

Foldseek 3Di:
DADPPPRDDDDPPDQADPPPGDGDDDPCPPDDDEWKKKKKKAKPPLVVVVVVDDPVVSVVVLCVLVVVLCVLCVVLVKDFPDDDRRMTMIMFQPPHRDPCRQVSSVSSQVVSQVVCVVVVPPIGMDMDMDIDD

Sequence (133 aa):
MKCSNCNKEIMALVHFCPWCGIFLADDTLPLEELKLTFMRADLSGFTKMSEAMIAEDVMAYLNEVFGIFSKIIVSYKGIIYQIIGDEVVSVFGFPKESGFAAHMAIFAAEDMLKKLTELNKKEYLKVRANSGL